Protein AF-A0A715ZH80-F1 (afdb_monomer)

pLDDT: mean 93.26, std 7.57, range [59.09, 98.56]

Structure (mmCIF, N/CA/C/O backbone):
data_AF-A0A715ZH80-F1
#
_entry.id   AF-A0A715ZH80-F1
#
loop_
_atom_site.group_PDB
_atom_site.id
_atom_site.type_symbol
_atom_site.label_atom_id
_atom_site.label_alt_id
_atom_site.label_comp_id
_atom_site.label_asym_id
_atom_site.label_entity_id
_atom_site.label_seq_id
_atom_site.pdbx_PDB_ins_code
_atom_site.Cartn_x
_atom_site.C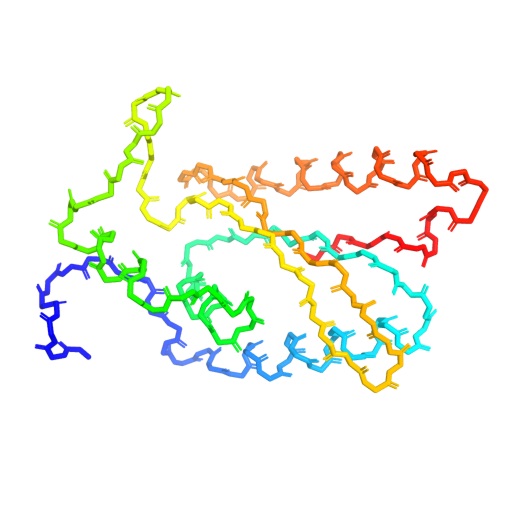artn_y
_atom_site.Cartn_z
_atom_site.occupancy
_atom_site.B_iso_or_equiv
_atom_site.auth_seq_id
_atom_site.auth_comp_id
_atom_site.auth_asym_id
_atom_site.auth_atom_id
_atom_site.pdbx_PDB_model_num
ATOM 1 N N . HIS A 1 1 ? 2.579 -8.822 -20.646 1.00 59.09 1 HIS A N 1
ATOM 2 C CA . HIS A 1 1 ? 3.971 -8.750 -21.156 1.00 59.09 1 HIS A CA 1
ATOM 3 C C . HIS A 1 1 ? 4.110 -8.192 -22.579 1.00 59.09 1 HIS A C 1
ATOM 5 O O . HIS A 1 1 ? 5.230 -8.025 -23.030 1.00 59.09 1 HIS A O 1
ATOM 11 N N . THR A 1 2 ? 3.020 -7.832 -23.262 1.00 78.75 2 THR A N 1
ATOM 12 C CA . THR A 1 2 ? 3.005 -7.541 -24.709 1.00 78.75 2 THR A CA 1
ATOM 13 C C . THR A 1 2 ? 3.225 -6.072 -25.095 1.00 78.75 2 THR A C 1
ATOM 15 O O . THR A 1 2 ? 3.746 -5.811 -26.169 1.00 78.75 2 THR A O 1
ATOM 18 N N . ARG A 1 3 ? 2.852 -5.106 -24.238 1.00 80.19 3 ARG A N 1
ATOM 19 C CA . ARG A 1 3 ? 2.829 -3.668 -24.599 1.00 80.19 3 ARG A CA 1
ATOM 20 C C . ARG A 1 3 ? 4.113 -2.889 -24.278 1.00 80.19 3 ARG A C 1
ATOM 22 O O . ARG A 1 3 ? 4.495 -2.007 -25.032 1.00 80.19 3 ARG A O 1
ATOM 29 N N . TYR A 1 4 ? 4.787 -3.224 -23.177 1.00 84.62 4 TYR A N 1
ATOM 30 C CA . TYR A 1 4 ? 6.041 -2.590 -22.743 1.00 84.62 4 TYR A CA 1
ATOM 31 C C . TYR A 1 4 ? 7.105 -3.673 -22.544 1.00 84.62 4 TYR A C 1
ATOM 33 O O . TYR A 1 4 ? 7.334 -4.149 -21.427 1.00 84.62 4 TYR A O 1
ATOM 41 N N . VAL A 1 5 ? 7.670 -4.142 -23.657 1.00 84.00 5 VAL A N 1
ATOM 42 C CA . VAL A 1 5 ? 8.688 -5.202 -23.680 1.00 84.00 5 VAL A CA 1
ATOM 43 C C . VAL A 1 5 ? 10.022 -4.640 -23.176 1.00 84.00 5 VAL A C 1
ATOM 45 O O . VAL A 1 5 ? 10.375 -3.506 -23.482 1.00 84.00 5 VAL A O 1
ATOM 48 N N . GLY A 1 6 ? 10.740 -5.397 -22.341 1.00 83.62 6 GLY A N 1
ATOM 49 C CA . GLY A 1 6 ? 12.046 -5.000 -21.787 1.00 83.62 6 GLY A CA 1
ATOM 50 C C . GLY A 1 6 ? 12.011 -3.982 -20.635 1.00 83.62 6 GLY A C 1
ATOM 51 O O . GLY A 1 6 ? 13.015 -3.789 -19.954 1.00 83.62 6 GLY A O 1
ATOM 52 N N . GLN A 1 7 ? 10.862 -3.365 -20.352 1.00 86.44 7 GLN A N 1
ATOM 53 C CA . GLN A 1 7 ? 10.710 -2.426 -19.237 1.00 86.44 7 GLN A CA 1
ATOM 54 C C . GLN A 1 7 ? 10.615 -3.162 -17.889 1.00 86.44 7 GLN A C 1
ATOM 56 O O . GLN A 1 7 ? 9.789 -4.064 -17.711 1.00 86.44 7 GLN A O 1
ATOM 61 N N . LYS A 1 8 ? 11.428 -2.747 -16.907 1.00 86.44 8 LYS A N 1
ATOM 62 C CA . LYS A 1 8 ? 11.391 -3.298 -15.542 1.00 86.44 8 LYS A CA 1
ATOM 63 C C . LYS A 1 8 ? 10.054 -2.964 -14.872 1.00 86.44 8 LYS A C 1
ATOM 65 O O . LYS A 1 8 ? 9.657 -1.802 -14.806 1.00 86.44 8 LYS A O 1
ATOM 70 N N . ARG A 1 9 ? 9.371 -3.997 -14.364 1.00 87.00 9 ARG A N 1
ATOM 71 C CA . ARG A 1 9 ? 8.057 -3.880 -13.697 1.00 87.00 9 ARG A CA 1
ATOM 72 C C . ARG A 1 9 ? 7.916 -4.647 -12.383 1.00 87.00 9 ARG A C 1
ATOM 74 O O . ARG A 1 9 ? 6.873 -4.525 -11.758 1.00 87.00 9 ARG A O 1
ATOM 81 N N . PHE A 1 10 ? 8.921 -5.444 -12.000 1.00 92.94 10 PHE A N 1
ATOM 82 C CA . PHE A 1 10 ? 8.914 -6.269 -10.782 1.00 92.94 10 PHE A CA 1
ATOM 83 C C . PHE A 1 10 ? 7.593 -7.035 -10.595 1.00 92.94 10 PHE A C 1
ATOM 85 O O . PHE A 1 10 ? 6.834 -6.777 -9.663 1.00 92.94 10 PHE A O 1
ATOM 92 N N . SER A 1 11 ? 7.300 -7.932 -11.545 1.00 92.62 11 SER A N 1
ATOM 93 C CA . SER A 1 11 ? 6.009 -8.624 -11.641 1.00 92.62 11 SER A CA 1
ATOM 94 C C . SER A 1 11 ? 5.591 -9.319 -10.338 1.00 92.62 11 SER A C 1
ATOM 96 O O . SER A 1 11 ? 6.438 -9.766 -9.562 1.00 92.62 11 SER A O 1
ATOM 98 N N . LEU A 1 12 ? 4.276 -9.432 -10.135 1.00 96.62 12 LEU A N 1
ATOM 99 C CA . LEU A 1 12 ? 3.674 -10.236 -9.066 1.00 96.62 12 LEU A CA 1
ATOM 100 C C . LEU A 1 12 ? 3.418 -11.689 -9.504 1.00 96.62 12 LEU A C 1
ATOM 102 O O . LEU A 1 12 ? 2.808 -12.438 -8.757 1.00 96.62 12 LEU A O 1
ATOM 106 N N . GLU A 1 13 ? 3.871 -12.094 -10.693 1.00 95.56 13 GLU A N 1
ATOM 107 C CA . GLU A 1 13 ? 3.729 -13.481 -11.153 1.00 95.56 13 GLU A CA 1
ATOM 108 C C . GLU A 1 13 ? 4.319 -14.477 -10.141 1.00 95.56 13 GLU A C 1
ATOM 110 O O . GLU A 1 13 ? 5.460 -14.312 -9.687 1.00 95.56 13 GLU A O 1
ATOM 115 N N . GLY A 1 14 ? 3.516 -15.477 -9.771 1.00 96.69 14 GLY A N 1
ATOM 116 C CA . GLY A 1 14 ? 3.793 -16.452 -8.712 1.00 96.69 14 GLY A CA 1
ATOM 117 C C . GLY A 1 14 ? 3.458 -15.987 -7.286 1.00 96.69 14 GLY A C 1
ATOM 118 O O . GLY A 1 14 ? 3.662 -16.744 -6.340 1.00 96.69 14 GLY A O 1
ATOM 119 N N . GLY A 1 15 ? 2.975 -14.755 -7.107 1.00 96.44 15 GLY A N 1
ATOM 120 C CA . GLY A 1 15 ? 2.553 -14.174 -5.826 1.00 96.44 15 GLY A CA 1
ATOM 121 C C . GLY A 1 15 ? 1.172 -13.517 -5.889 1.00 96.44 15 GLY A C 1
ATOM 122 O O . GLY A 1 15 ? 0.869 -12.625 -5.099 1.00 96.44 15 GLY A O 1
ATOM 123 N N . GLU A 1 16 ? 0.336 -13.914 -6.846 1.00 97.69 16 GLU A N 1
ATOM 124 C CA . GLU A 1 16 ? -0.938 -13.273 -7.183 1.00 97.69 16 GLU A CA 1
ATOM 125 C C . GLU A 1 16 ? -1.921 -13.250 -6.009 1.00 97.69 16 GLU A C 1
ATOM 127 O O . GLU A 1 16 ? -2.708 -12.312 -5.885 1.00 97.69 16 GLU A O 1
ATOM 132 N N . SER A 1 17 ? -1.831 -14.234 -5.109 1.00 97.94 17 SER A N 1
ATOM 133 C CA . SER A 1 17 ? -2.638 -14.328 -3.888 1.00 97.94 17 SER A CA 1
ATOM 134 C C . SER A 1 17 ? -2.457 -13.142 -2.935 1.00 97.94 17 SER A C 1
ATOM 136 O O . SER A 1 17 ? -3.333 -12.900 -2.106 1.00 97.94 17 SER A O 1
ATOM 138 N N . ALA A 1 18 ? -1.385 -12.353 -3.075 1.00 96.88 18 ALA A N 1
ATOM 139 C CA . ALA A 1 18 ? -1.187 -11.139 -2.290 1.00 96.88 18 ALA A CA 1
ATOM 140 C C . ALA A 1 18 ? -2.314 -10.110 -2.497 1.00 96.88 18 ALA A C 1
ATOM 142 O O . ALA A 1 18 ? -2.702 -9.442 -1.544 1.00 96.88 18 ALA A O 1
ATOM 143 N N . ILE A 1 19 ? -2.881 -10.000 -3.705 1.00 98.06 19 ILE A N 1
ATOM 144 C CA . ILE A 1 19 ? -3.965 -9.044 -3.991 1.00 98.06 19 ILE A CA 1
ATOM 145 C C . ILE A 1 19 ? -5.255 -9.391 -3.225 1.00 98.06 19 ILE A C 1
ATOM 147 O O . ILE A 1 19 ? -5.702 -8.551 -2.443 1.00 98.06 19 ILE A O 1
ATOM 151 N N . PRO A 1 20 ? -5.846 -10.599 -3.356 1.00 98.06 20 PRO A N 1
ATOM 152 C CA . PRO A 1 20 ? -7.027 -10.959 -2.572 1.00 98.06 20 PRO A CA 1
ATOM 153 C C . PRO A 1 20 ? -6.740 -11.040 -1.065 1.00 98.06 20 PRO A C 1
ATOM 155 O O . PRO A 1 20 ? -7.642 -10.787 -0.265 1.00 98.06 20 PRO A O 1
ATOM 158 N N . ALA A 1 21 ? -5.505 -11.352 -0.650 1.00 98.12 21 ALA A N 1
ATOM 159 C CA . ALA A 1 21 ? -5.124 -11.315 0.762 1.00 98.12 21 ALA A CA 1
ATOM 160 C C . ALA A 1 21 ? -5.178 -9.887 1.330 1.00 98.12 21 ALA A C 1
ATOM 162 O O . ALA A 1 21 ? -5.783 -9.676 2.381 1.00 98.12 21 ALA A O 1
ATOM 163 N N . LEU A 1 22 ? -4.608 -8.905 0.622 1.00 97.75 22 LEU A N 1
ATOM 164 C CA . LEU A 1 22 ? -4.663 -7.495 1.015 1.00 97.75 22 LEU A CA 1
ATOM 165 C C . LEU A 1 22 ? -6.095 -6.944 0.977 1.00 97.75 22 LEU A C 1
ATOM 167 O O . LEU A 1 22 ? -6.499 -6.260 1.910 1.00 97.75 22 LEU A O 1
ATOM 171 N N . ASP A 1 23 ? -6.888 -7.282 -0.042 1.00 97.94 23 ASP A N 1
ATOM 172 C CA . ASP A 1 23 ? -8.311 -6.910 -0.112 1.00 97.94 23 ASP A CA 1
ATOM 173 C C . ASP A 1 23 ? -9.132 -7.521 1.043 1.00 97.94 23 ASP A C 1
ATOM 175 O O . ASP A 1 23 ? -9.982 -6.869 1.650 1.00 97.94 23 ASP A O 1
ATOM 179 N N . THR A 1 24 ? -8.845 -8.766 1.424 1.00 98.19 24 THR A N 1
ATOM 180 C CA . THR A 1 24 ? -9.477 -9.381 2.601 1.00 98.19 24 THR A CA 1
ATOM 181 C C . THR A 1 24 ? -9.050 -8.677 3.888 1.00 98.19 24 THR A C 1
ATOM 183 O O . THR A 1 24 ? -9.874 -8.465 4.781 1.00 98.19 24 THR A O 1
ATOM 186 N N . LEU A 1 25 ? -7.772 -8.304 3.993 1.00 98.06 25 LEU A N 1
ATOM 187 C CA . LEU A 1 25 ? -7.238 -7.577 5.138 1.00 98.06 25 LEU A CA 1
ATOM 188 C C . LEU A 1 25 ? -7.920 -6.212 5.293 1.00 98.06 25 LEU A C 1
ATOM 190 O O . LEU A 1 25 ? -8.374 -5.905 6.392 1.00 98.06 25 LEU A O 1
ATOM 194 N N . THR A 1 26 ? -8.075 -5.434 4.217 1.00 97.88 26 THR A N 1
ATOM 195 C CA . THR A 1 26 ? -8.723 -4.110 4.276 1.00 97.88 26 THR A CA 1
ATOM 196 C C . THR A 1 26 ? -10.160 -4.209 4.786 1.00 97.88 26 THR A C 1
ATOM 198 O O . THR A 1 26 ? -10.546 -3.485 5.706 1.00 97.88 26 THR A O 1
ATOM 201 N N . LYS A 1 27 ? -10.935 -5.173 4.272 1.00 98.25 27 LYS A N 1
ATOM 202 C CA . LYS A 1 27 ? -12.316 -5.435 4.707 1.00 98.25 27 LYS A CA 1
ATOM 203 C C . LYS A 1 27 ? -12.386 -5.834 6.180 1.00 98.25 27 LYS A C 1
ATOM 205 O O . LYS A 1 27 ? -13.245 -5.339 6.907 1.00 98.25 27 LYS A O 1
ATOM 210 N N . ARG A 1 28 ? -11.479 -6.706 6.637 1.00 98.25 28 ARG A N 1
ATOM 211 C CA . ARG A 1 28 ? -11.429 -7.155 8.038 1.00 98.25 28 ARG A CA 1
ATOM 212 C C . ARG A 1 28 ? -11.035 -6.035 8.992 1.00 98.25 28 ARG A C 1
ATOM 214 O O . ARG A 1 28 ? -11.711 -5.855 9.999 1.00 98.25 28 ARG A O 1
ATOM 221 N N . LEU A 1 29 ? -9.993 -5.271 8.666 1.00 98.00 29 LEU A N 1
ATOM 222 C CA . LEU A 1 29 ? -9.562 -4.121 9.461 1.00 98.00 29 LEU A CA 1
ATOM 223 C C . LEU A 1 29 ? -10.699 -3.112 9.596 1.00 98.00 29 LEU A C 1
ATOM 225 O O . LEU A 1 29 ? -11.032 -2.688 10.704 1.00 98.00 29 LEU A O 1
ATOM 229 N N . ARG A 1 30 ? -11.361 -2.784 8.482 1.00 98.25 30 ARG A N 1
ATOM 230 C CA . ARG A 1 30 ? -12.454 -1.819 8.518 1.00 98.25 30 ARG A CA 1
ATOM 231 C C . ARG A 1 30 ? -13.651 -2.315 9.326 1.00 98.25 30 ARG A C 1
ATOM 233 O O . ARG A 1 30 ? -14.232 -1.525 10.070 1.00 98.25 30 ARG A O 1
ATOM 240 N N . ALA A 1 31 ? -13.983 -3.605 9.243 1.00 98.31 31 ALA A N 1
ATOM 241 C CA . ALA A 1 31 ? -15.008 -4.236 10.079 1.00 98.31 31 ALA A CA 1
ATOM 242 C C . ALA A 1 31 ? -14.661 -4.226 11.581 1.00 98.31 31 ALA A C 1
ATOM 244 O O . ALA A 1 31 ? -15.563 -4.228 12.411 1.00 98.31 31 ALA A O 1
ATOM 245 N N . GLN A 1 32 ? -13.373 -4.165 11.932 1.00 97.75 32 GLN A N 1
ATOM 246 C CA . GLN A 1 32 ? -12.886 -4.022 13.310 1.00 97.75 32 GLN A CA 1
ATOM 247 C C . GLN A 1 32 ? -12.792 -2.557 13.775 1.00 97.75 32 GLN A C 1
ATOM 249 O O . GLN A 1 32 ? -12.335 -2.289 14.881 1.00 97.75 32 GLN A O 1
ATOM 254 N N . GLY A 1 33 ? -13.236 -1.599 12.956 1.00 97.62 33 GLY A N 1
ATOM 255 C CA . GLY A 1 33 ? -13.268 -0.182 13.320 1.00 97.62 33 GLY A CA 1
ATOM 256 C C . GL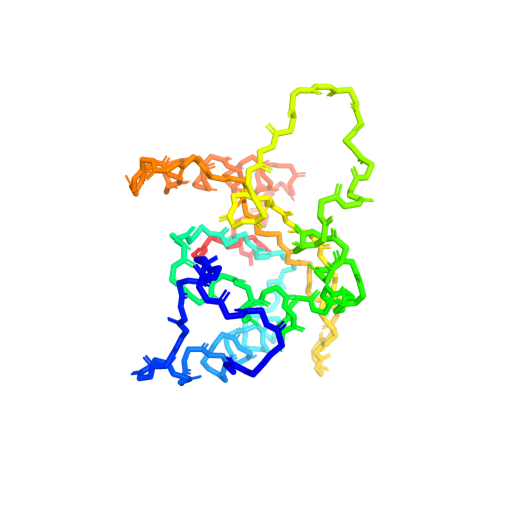Y A 1 33 ? -11.971 0.586 13.055 1.00 97.62 33 GLY A C 1
ATOM 257 O O . GLY A 1 33 ? -11.890 1.748 13.462 1.00 97.62 33 GLY A O 1
ATOM 258 N N . VAL A 1 34 ? -11.002 -0.022 12.357 1.00 98.38 34 VAL A N 1
ATOM 259 C CA . VAL A 1 34 ? -9.816 0.669 11.826 1.00 98.38 34 VAL A CA 1
ATOM 260 C C . VAL A 1 34 ? -10.251 1.641 10.736 1.00 98.38 34 VAL A C 1
ATOM 262 O O . VAL A 1 34 ? -11.061 1.302 9.876 1.00 98.38 34 VAL A O 1
ATOM 265 N N . GLU A 1 35 ? -9.701 2.848 10.758 1.00 98.06 35 GLU A N 1
ATOM 266 C CA . GLU A 1 35 ? -10.051 3.924 9.829 1.00 98.06 35 GLU A CA 1
ATOM 267 C C . GLU A 1 35 ? -8.934 4.212 8.825 1.00 98.06 35 GLU A C 1
ATOM 269 O O . GLU A 1 35 ? -9.215 4.678 7.719 1.00 98.06 35 GLU A O 1
ATOM 274 N N . GLU A 1 36 ? -7.681 3.898 9.174 1.00 98.25 36 GLU A N 1
ATOM 275 C CA . GLU A 1 36 ? -6.528 4.117 8.306 1.00 98.25 36 GLU A CA 1
ATOM 276 C C . GLU A 1 36 ? -5.558 2.928 8.291 1.00 98.25 36 GLU A C 1
ATOM 278 O O . GLU A 1 36 ? -5.217 2.361 9.331 1.00 98.25 36 GLU A O 1
ATOM 283 N N . MET A 1 37 ? -5.054 2.598 7.104 1.00 98.38 37 MET A N 1
ATOM 284 C CA . MET A 1 37 ? -3.995 1.612 6.893 1.00 98.38 37 MET A CA 1
ATOM 285 C C . MET A 1 37 ? -2.830 2.258 6.139 1.00 98.38 37 MET A C 1
ATOM 287 O O . MET A 1 37 ? -3.016 2.830 5.064 1.00 98.38 37 MET A O 1
ATOM 291 N N . VAL A 1 38 ? -1.620 2.153 6.681 1.00 98.50 38 VAL A N 1
ATOM 292 C CA . VAL A 1 38 ? -0.395 2.626 6.026 1.00 98.50 38 VAL A CA 1
ATOM 293 C C . VAL A 1 38 ? 0.416 1.417 5.574 1.00 98.50 38 VAL A C 1
ATOM 295 O O . VAL A 1 38 ? 0.777 0.595 6.405 1.00 98.50 38 VAL A O 1
ATOM 298 N N . ILE A 1 39 ? 0.699 1.307 4.276 1.00 98.19 39 ILE A N 1
ATOM 299 C CA . ILE A 1 39 ? 1.431 0.184 3.684 1.00 98.19 39 ILE A CA 1
ATOM 300 C C . ILE A 1 39 ? 2.891 0.576 3.425 1.00 98.19 39 ILE A C 1
ATOM 302 O O . ILE A 1 39 ? 3.161 1.562 2.728 1.00 98.19 39 ILE A O 1
ATOM 306 N N . GLY A 1 40 ? 3.827 -0.237 3.912 1.00 97.81 40 GLY A N 1
ATOM 307 C CA . GLY A 1 40 ? 5.221 -0.277 3.477 1.00 97.81 40 GLY A CA 1
ATOM 308 C C . GLY A 1 40 ? 5.468 -1.488 2.584 1.00 97.81 40 GLY A C 1
ATOM 309 O O . GLY A 1 40 ? 5.182 -2.614 2.964 1.00 97.81 40 GLY A O 1
ATOM 310 N N . MET A 1 41 ? 6.006 -1.291 1.379 1.00 97.25 41 MET A N 1
ATOM 311 C CA . MET A 1 41 ? 6.344 -2.424 0.512 1.00 97.25 41 MET A CA 1
ATOM 312 C C . MET A 1 41 ? 7.539 -2.140 -0.393 1.00 97.25 41 MET A C 1
ATOM 314 O O . MET A 1 41 ? 7.757 -1.006 -0.829 1.00 97.25 41 MET A O 1
ATOM 318 N N . ALA A 1 42 ? 8.260 -3.206 -0.736 1.00 95.00 42 ALA A N 1
ATOM 319 C CA . ALA A 1 42 ? 9.295 -3.211 -1.764 1.00 95.00 42 ALA A CA 1
ATOM 320 C C . ALA A 1 42 ? 8.705 -3.155 -3.194 1.00 95.00 42 ALA A C 1
ATOM 322 O O . ALA A 1 42 ? 7.502 -3.001 -3.407 1.00 95.00 42 ALA A O 1
ATOM 323 N N . HIS A 1 43 ? 9.557 -3.294 -4.216 1.00 96.06 43 HIS A N 1
ATOM 324 C CA . HIS A 1 43 ? 9.162 -3.125 -5.623 1.00 96.06 43 HIS A CA 1
ATOM 325 C C . HIS A 1 43 ? 8.255 -4.237 -6.168 1.00 96.06 43 HIS A C 1
ATOM 327 O O . HIS A 1 43 ? 7.457 -3.989 -7.074 1.00 96.06 43 HIS A O 1
ATOM 333 N N . ARG A 1 44 ? 8.386 -5.471 -5.657 1.00 96.25 44 ARG A N 1
ATOM 334 C CA . ARG A 1 44 ? 7.685 -6.653 -6.189 1.00 96.25 44 ARG A CA 1
ATOM 335 C C . ARG A 1 44 ? 6.174 -6.501 -6.035 1.00 96.25 44 ARG A C 1
ATOM 337 O O . ARG A 1 44 ? 5.659 -6.354 -4.936 1.00 96.25 44 ARG A O 1
ATOM 344 N N . GLY A 1 45 ? 5.469 -6.544 -7.161 1.00 96.06 45 GLY A N 1
ATOM 345 C CA . GLY A 1 45 ? 4.016 -6.428 -7.213 1.00 96.06 45 GLY A CA 1
ATOM 346 C C . GLY A 1 45 ? 3.456 -5.049 -6.881 1.00 96.06 45 GLY A C 1
ATOM 347 O O . GLY A 1 45 ? 2.239 -4.894 -6.904 1.00 96.06 45 GLY A O 1
ATOM 348 N N . ARG A 1 46 ? 4.294 -4.028 -6.661 1.00 96.81 46 ARG A N 1
ATOM 349 C CA . ARG A 1 46 ? 3.835 -2.677 -6.300 1.00 96.81 46 ARG A CA 1
ATOM 350 C C . ARG A 1 46 ? 2.872 -2.084 -7.321 1.00 96.81 46 ARG A C 1
ATOM 352 O O . ARG A 1 46 ? 1.845 -1.530 -6.951 1.00 96.81 46 ARG A O 1
ATOM 359 N N . LEU A 1 47 ? 3.160 -2.258 -8.611 1.00 95.19 47 LEU A N 1
ATOM 360 C CA . LEU A 1 47 ? 2.272 -1.784 -9.677 1.00 95.19 47 LEU A CA 1
ATOM 361 C C . LEU A 1 47 ? 0.917 -2.510 -9.672 1.00 95.19 47 LEU A C 1
ATOM 363 O O . LEU A 1 47 ? -0.099 -1.899 -9.986 1.00 95.19 47 LEU A O 1
ATOM 367 N N . ASN A 1 48 ? 0.892 -3.787 -9.272 1.00 96.19 48 ASN A N 1
ATOM 368 C CA . ASN A 1 48 ? -0.353 -4.540 -9.120 1.00 96.19 48 ASN A CA 1
ATOM 369 C C . ASN A 1 48 ? -1.154 -4.055 -7.909 1.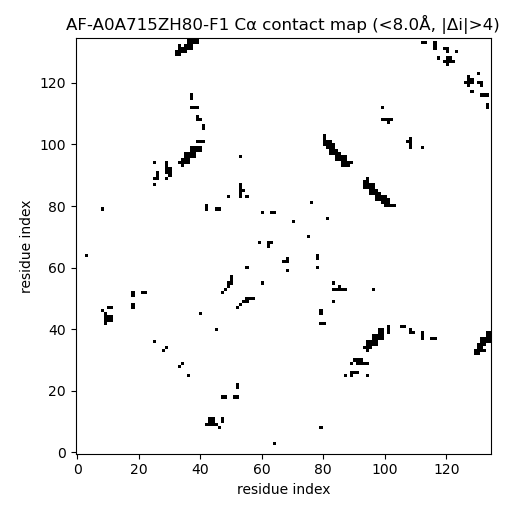00 96.19 48 ASN A C 1
ATOM 371 O O . ASN A 1 48 ? -2.363 -3.919 -8.026 1.00 96.19 48 ASN A O 1
ATOM 375 N N . VAL A 1 49 ? -0.505 -3.752 -6.781 1.00 96.94 49 VAL A N 1
ATOM 376 C CA . VAL A 1 49 ? -1.179 -3.174 -5.605 1.00 96.94 49 VAL A CA 1
ATOM 377 C C . VAL A 1 49 ? -1.758 -1.795 -5.933 1.00 96.94 49 VAL A C 1
ATOM 379 O O . VAL A 1 49 ? -2.919 -1.531 -5.637 1.00 96.94 49 VAL A O 1
ATOM 382 N N . LEU A 1 50 ? -0.992 -0.934 -6.609 1.00 96.44 50 LEU A N 1
ATOM 383 C CA . LEU A 1 50 ? -1.457 0.396 -7.014 1.00 96.44 50 LEU A CA 1
ATOM 384 C C . LEU A 1 50 ? -2.738 0.335 -7.856 1.00 96.44 50 LEU A C 1
ATOM 386 O O . LEU A 1 50 ? -3.682 1.065 -7.576 1.00 96.44 50 LEU A O 1
ATOM 390 N N . VAL A 1 51 ? -2.776 -0.532 -8.870 1.00 96.06 51 VAL A N 1
ATOM 391 C CA . VAL A 1 51 ? -3.911 -0.602 -9.802 1.00 96.06 51 VAL A CA 1
ATOM 392 C C . VAL A 1 51 ? -5.063 -1.430 -9.237 1.00 96.06 51 VAL A C 1
ATOM 394 O O . VAL A 1 51 ? -6.197 -0.969 -9.230 1.00 96.06 51 VAL A O 1
ATOM 397 N N . ASN A 1 52 ? -4.784 -2.644 -8.756 1.00 96.62 52 ASN A N 1
ATOM 398 C CA . ASN A 1 52 ? -5.826 -3.623 -8.433 1.00 96.62 52 ASN A CA 1
ATOM 399 C C . ASN A 1 52 ? -6.336 -3.537 -6.987 1.00 96.62 52 ASN A C 1
ATOM 401 O O . ASN A 1 52 ? -7.329 -4.185 -6.675 1.00 96.62 52 ASN A O 1
ATOM 405 N N . LEU A 1 53 ? -5.661 -2.791 -6.105 1.00 96.19 53 LEU A N 1
ATOM 406 C CA . LEU A 1 53 ? -6.124 -2.551 -4.734 1.00 96.19 53 LEU A CA 1
ATOM 407 C C . LEU A 1 53 ? -6.407 -1.068 -4.488 1.00 96.19 53 LEU A C 1
ATOM 409 O O . LEU A 1 53 ? -7.476 -0.730 -3.998 1.00 96.19 53 LEU A O 1
ATOM 413 N N . LEU A 1 54 ? -5.462 -0.185 -4.823 1.00 96.56 54 LEU A N 1
ATOM 414 C CA . LEU A 1 54 ? -5.563 1.249 -4.514 1.00 96.56 54 LEU A CA 1
ATOM 415 C C . LEU A 1 54 ? -6.289 2.072 -5.587 1.00 96.56 54 LEU A C 1
ATOM 417 O O . LEU A 1 54 ? -6.353 3.293 -5.475 1.00 96.56 54 LEU A O 1
ATOM 421 N N . ASN A 1 55 ? -6.832 1.422 -6.620 1.00 95.06 55 ASN A N 1
ATOM 422 C CA . ASN A 1 55 ? -7.591 2.054 -7.702 1.00 95.06 55 ASN A CA 1
ATOM 423 C C . ASN A 1 55 ? -6.847 3.207 -8.401 1.00 95.06 55 ASN A C 1
ATOM 425 O O . ASN A 1 55 ? -7.473 4.147 -8.894 1.00 95.06 55 ASN A O 1
ATOM 429 N N . LYS A 1 56 ? -5.508 3.147 -8.470 1.00 94.81 56 LYS A N 1
ATOM 430 C CA . LYS A 1 56 ? -4.735 4.085 -9.287 1.00 94.81 56 LYS A CA 1
ATOM 431 C C . LYS A 1 56 ? -5.143 3.913 -10.743 1.00 94.81 56 LYS A C 1
ATOM 433 O O . LYS A 1 56 ? -5.089 2.803 -11.273 1.00 94.81 56 LYS A O 1
ATOM 438 N N . ASP A 1 57 ? -5.493 5.021 -11.390 1.00 94.00 57 ASP A N 1
ATOM 439 C CA . ASP A 1 57 ? -5.893 5.026 -12.793 1.00 94.00 57 ASP A CA 1
ATOM 440 C C . ASP A 1 57 ? -4.793 4.386 -13.672 1.00 94.00 57 ASP A C 1
ATOM 442 O O . ASP A 1 57 ? -3.659 4.890 -13.720 1.00 94.00 57 ASP A O 1
ATOM 446 N N . PRO A 1 58 ? -5.093 3.284 -14.389 1.00 93.31 58 PRO A N 1
ATOM 447 C CA . PRO A 1 58 ? -4.149 2.658 -15.305 1.00 93.31 58 PRO A CA 1
ATOM 448 C C . PRO A 1 58 ? -3.581 3.623 -16.348 1.00 93.31 58 PRO A C 1
ATOM 450 O O . PRO A 1 58 ? -2.425 3.467 -16.740 1.00 93.31 58 PRO A O 1
ATOM 453 N N . ALA A 1 59 ? -4.343 4.634 -16.783 1.00 91.62 59 ALA A N 1
ATOM 454 C CA . ALA A 1 59 ? -3.866 5.634 -17.734 1.00 91.62 59 ALA A CA 1
ATOM 455 C C . ALA A 1 59 ? -2.699 6.454 -17.164 1.00 91.62 59 ALA A C 1
ATOM 457 O O . ALA A 1 59 ? -1.714 6.689 -17.868 1.00 91.62 59 ALA A O 1
ATOM 458 N N . GLN A 1 60 ? -2.750 6.808 -15.874 1.00 89.69 60 GLN A N 1
ATOM 459 C CA . GLN A 1 60 ? -1.633 7.464 -15.187 1.00 89.69 60 GLN A CA 1
ATOM 460 C C . GLN A 1 60 ? -0.406 6.549 -15.148 1.00 89.69 60 GLN A C 1
ATOM 462 O O . GLN A 1 60 ? 0.707 6.976 -15.463 1.00 89.69 60 GLN A O 1
ATOM 467 N N . LEU A 1 61 ? -0.599 5.264 -14.835 1.00 89.56 61 LEU A N 1
ATOM 468 C CA . LEU A 1 61 ? 0.501 4.303 -14.845 1.00 89.56 61 LEU A CA 1
ATOM 469 C C . LEU A 1 61 ? 1.100 4.141 -16.255 1.00 89.56 61 LEU A C 1
ATOM 471 O O . LEU A 1 61 ? 2.318 4.089 -16.407 1.00 89.56 61 LEU A O 1
ATOM 475 N N . PHE A 1 62 ? 0.287 4.100 -17.310 1.00 91.06 62 PHE A N 1
ATOM 476 C CA . PHE A 1 62 ? 0.790 4.031 -18.684 1.00 91.06 62 PHE A CA 1
ATOM 477 C C . PHE A 1 62 ? 1.558 5.294 -19.091 1.00 91.06 62 PHE A C 1
ATOM 479 O O . PHE A 1 62 ? 2.624 5.176 -19.696 1.00 91.06 62 PHE A O 1
ATOM 486 N N . ALA A 1 63 ? 1.121 6.482 -18.667 1.00 88.25 63 ALA A N 1
ATOM 487 C CA . ALA A 1 63 ? 1.892 7.714 -18.846 1.00 88.25 63 ALA A CA 1
ATOM 488 C C . ALA A 1 63 ? 3.265 7.656 -18.138 1.00 88.25 63 ALA A C 1
ATOM 490 O O . ALA A 1 63 ? 4.265 8.115 -18.689 1.00 88.25 63 ALA A O 1
ATOM 491 N N . GLU A 1 64 ? 3.339 7.015 -16.963 1.00 87.12 64 GLU A N 1
ATOM 492 C CA . GLU A 1 64 ? 4.583 6.672 -16.239 1.00 87.12 64 GLU A CA 1
ATOM 493 C C . GLU A 1 64 ? 5.506 5.746 -17.052 1.00 87.12 64 GLU A C 1
ATOM 495 O O . GLU A 1 64 ? 6.733 5.834 -16.963 1.00 87.12 64 GLU A O 1
ATOM 500 N N . PHE A 1 65 ? 4.943 4.837 -17.852 1.00 86.38 65 PHE A N 1
ATOM 501 C CA . PHE A 1 65 ? 5.717 3.984 -18.758 1.00 86.38 65 PHE A CA 1
ATOM 502 C C . PHE A 1 65 ? 6.211 4.711 -20.006 1.00 86.38 65 PHE A C 1
ATOM 504 O O . PHE A 1 65 ? 7.282 4.370 -20.502 1.00 86.38 65 PHE A O 1
ATOM 511 N N . GLU A 1 66 ? 5.472 5.709 -20.473 1.00 87.19 66 GLU A N 1
ATOM 512 C CA . GLU A 1 66 ? 5.797 6.498 -21.664 1.00 87.19 66 GLU A CA 1
ATOM 513 C C . GLU A 1 66 ? 6.676 7.722 -21.366 1.00 87.19 66 GLU A C 1
ATOM 515 O O . GLU A 1 66 ? 7.038 8.448 -22.287 1.00 87.19 66 GLU A O 1
ATOM 520 N N . GLY A 1 67 ? 7.017 7.967 -20.095 1.00 81.00 67 GLY A N 1
ATOM 521 C CA . GLY A 1 67 ? 7.809 9.129 -19.679 1.00 81.00 67 GLY A CA 1
ATOM 522 C C . GLY A 1 67 ? 7.049 10.457 -19.755 1.00 81.00 67 GLY A C 1
ATOM 523 O O . GLY A 1 67 ? 7.664 11.515 -19.722 1.00 81.00 67 GLY A O 1
ATOM 524 N N . LYS A 1 68 ? 5.715 10.417 -19.847 1.00 78.56 68 LYS A N 1
ATOM 525 C CA . LYS A 1 68 ? 4.839 11.593 -20.003 1.00 78.56 68 LYS A CA 1
ATOM 526 C C . LYS A 1 68 ? 4.332 12.156 -18.673 1.00 78.56 68 LYS A C 1
ATOM 528 O O . LYS A 1 68 ? 3.352 12.892 -18.640 1.00 78.56 68 LYS A O 1
ATOM 533 N N . GLN A 1 69 ? 4.954 11.769 -17.567 1.00 73.12 69 GLN A N 1
ATOM 534 C CA . GLN A 1 69 ? 4.554 12.223 -16.242 1.00 73.12 69 GLN A CA 1
ATOM 535 C C . GLN A 1 69 ? 4.956 13.670 -16.018 1.00 73.12 69 GLN A C 1
ATOM 537 O O . GLN A 1 69 ? 6.115 14.041 -16.204 1.00 73.12 69 GLN A O 1
ATOM 542 N N . THR A 1 70 ? 4.003 14.473 -15.560 1.00 66.69 70 THR A N 1
ATOM 543 C CA . THR A 1 70 ? 4.288 15.816 -15.072 1.00 66.69 70 THR A CA 1
ATOM 544 C C . THR A 1 70 ? 4.963 15.690 -13.713 1.00 66.69 70 THR A C 1
ATOM 546 O O . THR A 1 70 ? 4.313 15.477 -12.692 1.00 66.69 70 THR A O 1
ATOM 549 N N . ILE A 1 71 ? 6.290 15.785 -13.700 1.00 69.81 71 ILE A N 1
ATOM 550 C CA . ILE A 1 71 ? 7.044 15.922 -12.457 1.00 69.81 71 ILE A CA 1
ATOM 551 C C . ILE A 1 71 ? 6.726 17.322 -11.920 1.00 69.81 71 ILE A C 1
ATOM 553 O O . ILE A 1 71 ? 6.889 18.309 -12.635 1.00 69.81 71 ILE A O 1
ATOM 557 N N . GLY A 1 72 ? 6.197 17.397 -10.696 1.00 69.75 72 GLY A N 1
ATOM 558 C CA . GLY A 1 72 ? 5.969 18.667 -10.005 1.00 69.75 72 GLY A CA 1
ATOM 559 C C . GLY A 1 72 ? 7.289 19.346 -9.616 1.00 69.75 72 GLY A C 1
ATOM 560 O O . GLY A 1 72 ? 8.308 19.215 -10.287 1.00 69.75 72 GLY A O 1
ATOM 561 N N . SER A 1 73 ? 7.315 20.051 -8.486 1.00 70.12 73 SER A N 1
ATOM 562 C CA . SER A 1 73 ? 8.573 20.579 -7.948 1.00 70.12 73 SER A CA 1
ATOM 563 C C . SER A 1 73 ? 9.486 19.435 -7.476 1.00 70.12 73 SER A C 1
ATOM 565 O O . SER A 1 73 ? 9.200 18.798 -6.463 1.00 70.12 73 SER A O 1
ATOM 567 N N . GLY A 1 74 ? 10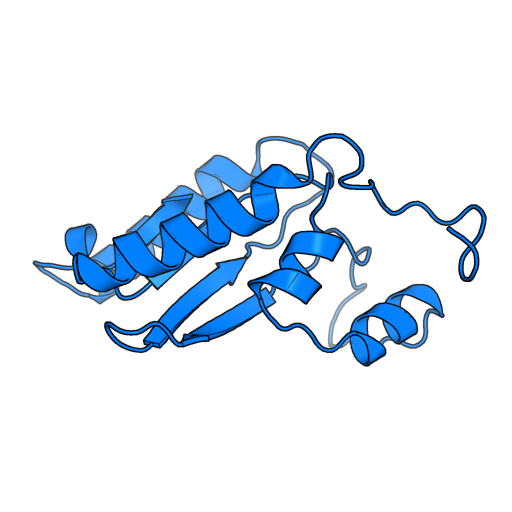.576 19.170 -8.200 1.00 73.19 74 GLY A N 1
ATOM 568 C CA . GLY A 1 74 ? 11.595 18.176 -7.842 1.00 73.19 74 GLY A CA 1
ATOM 569 C C . GLY A 1 74 ? 12.144 17.419 -9.054 1.00 73.19 74 GLY A C 1
ATOM 570 O O . GLY A 1 74 ? 11.727 17.649 -10.183 1.00 73.19 74 GLY A O 1
ATOM 571 N N . SER A 1 75 ? 13.078 16.494 -8.820 1.00 79.56 75 SER A N 1
ATOM 572 C CA . SER A 1 75 ? 13.640 15.622 -9.866 1.00 79.56 75 SER A CA 1
ATOM 573 C C . SER A 1 75 ? 12.762 14.410 -10.204 1.00 79.56 75 SER A C 1
ATOM 575 O O . SER A 1 75 ? 13.038 13.710 -11.174 1.00 79.56 75 SER A O 1
ATOM 577 N N . GLY A 1 76 ? 11.727 14.144 -9.398 1.00 83.06 76 GLY A N 1
ATOM 578 C CA . GLY A 1 76 ? 10.925 12.922 -9.473 1.00 83.06 76 GLY A CA 1
ATOM 579 C C . GLY A 1 76 ? 11.672 11.674 -8.986 1.00 83.06 76 GLY A C 1
ATOM 580 O O . GLY A 1 76 ? 12.806 11.754 -8.512 1.00 83.06 76 GLY A O 1
ATOM 581 N N . ASP A 1 77 ? 11.010 10.523 -9.102 1.00 85.56 77 ASP A N 1
ATOM 582 C CA . ASP A 1 77 ? 11.569 9.193 -8.848 1.00 85.56 77 ASP A CA 1
ATOM 583 C C . ASP A 1 77 ? 10.942 8.185 -9.832 1.00 85.56 77 ASP A C 1
ATOM 585 O O . ASP A 1 77 ? 10.009 8.497 -10.578 1.00 85.56 77 ASP A O 1
ATOM 589 N N . VAL A 1 78 ? 11.455 6.960 -9.875 1.00 84.44 78 VAL A N 1
ATOM 590 C CA . VAL A 1 78 ? 10.922 5.900 -10.731 1.00 84.44 78 VAL A CA 1
ATOM 591 C C . VAL A 1 78 ? 9.527 5.462 -10.271 1.00 84.44 78 VAL A C 1
ATOM 593 O O . VAL A 1 78 ? 9.216 5.393 -9.084 1.00 84.44 78 VAL A O 1
ATOM 596 N N . LYS A 1 79 ? 8.679 5.088 -11.236 1.00 87.44 79 LYS A N 1
ATOM 597 C CA . LYS A 1 79 ? 7.257 4.714 -11.061 1.00 87.44 79 LYS A CA 1
ATOM 598 C C . LYS A 1 79 ? 6.952 3.756 -9.895 1.00 87.44 79 LYS A C 1
ATOM 600 O O . LYS A 1 79 ? 5.894 3.825 -9.284 1.00 87.44 79 LYS A O 1
ATOM 605 N N . TYR A 1 80 ? 7.885 2.864 -9.566 1.00 86.06 80 TYR A N 1
ATOM 606 C CA . TYR A 1 80 ? 7.752 1.869 -8.499 1.00 86.06 80 TYR A CA 1
ATOM 607 C C . TYR A 1 80 ? 8.347 2.308 -7.140 1.00 86.06 80 TYR A C 1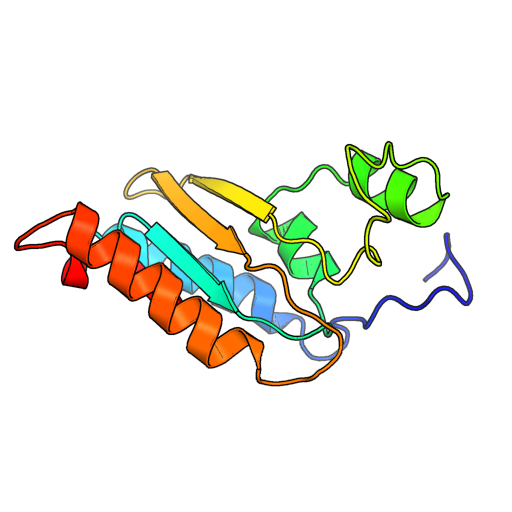
ATOM 609 O O . TYR A 1 80 ? 8.509 1.464 -6.264 1.00 86.06 80 TYR A O 1
ATOM 617 N N . HIS A 1 81 ? 8.655 3.595 -6.951 1.00 91.25 81 HIS A N 1
ATOM 618 C CA . HIS A 1 81 ? 8.977 4.222 -5.653 1.00 91.25 81 HIS A CA 1
ATOM 619 C C . HIS A 1 81 ? 7.896 5.198 -5.177 1.00 91.25 81 HIS A C 1
ATOM 621 O O . HIS A 1 81 ? 7.826 5.544 -3.997 1.00 91.25 81 HIS A O 1
ATOM 627 N N . MET A 1 82 ? 7.029 5.634 -6.094 1.00 90.25 82 MET A N 1
ATOM 628 C CA . MET A 1 82 ? 6.000 6.627 -5.813 1.00 90.25 82 MET A CA 1
ATOM 629 C C . MET A 1 82 ? 4.967 6.072 -4.834 1.00 90.25 82 MET A C 1
ATOM 631 O O . MET A 1 82 ? 4.450 4.966 -5.028 1.00 90.25 82 MET A O 1
ATOM 635 N N . GLY A 1 83 ? 4.689 6.826 -3.771 1.00 91.88 83 GLY A N 1
ATOM 636 C CA . GLY A 1 83 ? 3.582 6.563 -2.858 1.00 91.88 83 GLY A CA 1
ATOM 637 C C . GLY A 1 83 ? 2.227 6.836 -3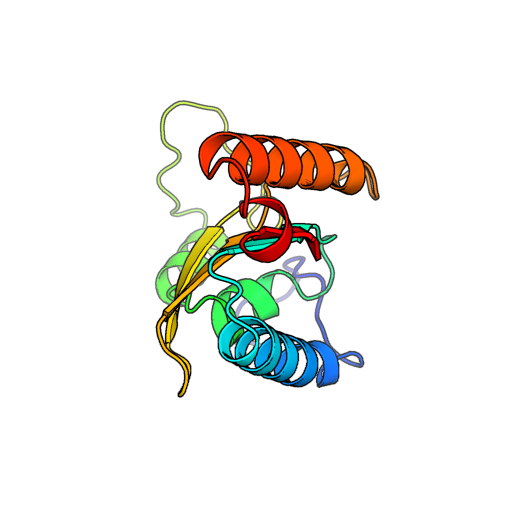.511 1.00 91.88 83 GLY A C 1
ATOM 638 O O . GLY A 1 83 ? 2.140 7.374 -4.616 1.00 91.88 83 GLY A O 1
ATOM 639 N N . TYR A 1 84 ? 1.157 6.449 -2.826 1.00 95.75 84 TYR A N 1
ATOM 640 C CA . TYR A 1 84 ? -0.211 6.693 -3.282 1.00 95.75 84 TYR A CA 1
ATOM 641 C C . TYR A 1 84 ? -1.167 6.688 -2.096 1.00 95.75 84 TYR A C 1
ATOM 643 O O . TYR A 1 84 ? -0.915 5.996 -1.113 1.00 95.75 84 TYR A O 1
ATOM 651 N N . SER A 1 85 ? -2.268 7.424 -2.170 1.00 96.06 85 SER A N 1
ATOM 652 C CA . SER A 1 85 ? -3.324 7.349 -1.165 1.00 96.06 85 SER A CA 1
ATOM 653 C C . SER A 1 85 ? -4.689 7.289 -1.828 1.00 96.06 85 SER A C 1
ATOM 655 O O . SER A 1 85 ? -4.922 7.898 -2.868 1.00 96.06 85 SER A O 1
ATOM 657 N N . SER A 1 86 ? -5.585 6.515 -1.229 1.00 96.69 86 SER A N 1
ATOM 658 C CA . SER A 1 86 ? -6.948 6.325 -1.718 1.00 96.69 86 SER A CA 1
ATOM 659 C C . SER A 1 86 ? -7.859 5.945 -0.559 1.00 96.69 86 SER A C 1
ATOM 661 O O . SER A 1 86 ? -7.389 5.453 0.466 1.00 96.69 86 SER A O 1
ATOM 663 N N . ASN A 1 87 ? -9.157 6.162 -0.725 1.00 97.56 87 ASN A N 1
ATOM 664 C CA . ASN A 1 87 ? -10.158 5.609 0.172 1.00 97.56 87 ASN A CA 1
ATOM 665 C C . ASN A 1 87 ? -10.739 4.357 -0.483 1.00 97.56 87 ASN A C 1
ATOM 667 O O . ASN A 1 87 ? -11.164 4.403 -1.638 1.00 97.56 87 ASN A O 1
ATOM 671 N N . LEU A 1 88 ? -10.712 3.241 0.240 1.00 97.19 88 LEU A N 1
ATOM 672 C CA . LEU A 1 88 ? -11.272 1.974 -0.207 1.00 97.19 88 LEU A CA 1
ATOM 673 C C . LEU A 1 88 ? -12.628 1.766 0.450 1.00 97.19 88 LEU A C 1
ATOM 675 O O . LEU A 1 88 ? -12.734 1.721 1.676 1.00 97.19 88 LEU A O 1
ATOM 679 N N . GLU A 1 89 ? -13.660 1.607 -0.370 1.00 97.12 89 GLU A N 1
ATOM 680 C CA . GLU A 1 89 ? -15.000 1.311 0.118 1.00 97.12 89 GLU A CA 1
ATOM 681 C C . GLU A 1 89 ? -15.114 -0.164 0.510 1.00 97.12 89 GLU A C 1
ATOM 683 O O . GLU A 1 89 ? -14.801 -1.071 -0.265 1.00 97.12 89 GLU A O 1
ATOM 688 N N . THR A 1 90 ? -15.578 -0.409 1.733 1.00 96.81 90 THR A N 1
ATOM 689 C CA . THR A 1 90 ? -15.843 -1.749 2.264 1.00 96.81 90 THR A CA 1
ATOM 690 C C . THR A 1 90 ? -17.291 -1.829 2.757 1.00 96.81 90 THR A C 1
ATOM 692 O O . THR A 1 90 ? -17.900 -0.791 3.024 1.00 96.81 90 THR A O 1
ATOM 695 N N . PRO A 1 91 ? -17.853 -3.032 2.981 1.00 97.38 91 PRO A N 1
ATOM 696 C CA . PRO A 1 91 ? -19.187 -3.164 3.574 1.00 97.38 91 PRO A CA 1
ATOM 697 C C . PRO A 1 91 ? -19.334 -2.503 4.956 1.00 97.38 91 PRO A C 1
ATOM 699 O O . PRO A 1 91 ? -20.440 -2.154 5.350 1.00 97.38 91 PRO A O 1
ATOM 702 N N . ALA A 1 92 ? -18.229 -2.328 5.691 1.00 97.44 92 ALA A N 1
ATOM 703 C CA . ALA A 1 92 ? -18.203 -1.690 7.008 1.00 97.44 92 ALA A CA 1
ATOM 704 C C . ALA A 1 92 ? -17.929 -0.172 6.948 1.00 97.44 92 ALA A C 1
ATOM 706 O O . ALA A 1 92 ? -17.819 0.475 7.990 1.00 97.44 92 ALA A O 1
ATOM 707 N N . GLY A 1 93 ? -17.808 0.396 5.743 1.00 97.62 93 GLY A N 1
ATOM 708 C CA . GLY A 1 93 ? -17.512 1.803 5.485 1.00 97.62 93 GLY A CA 1
ATOM 709 C C . GLY A 1 93 ? -16.185 2.016 4.758 1.00 97.62 93 GLY A C 1
ATOM 710 O O . GLY A 1 93 ? -15.481 1.069 4.406 1.00 97.62 93 GLY A O 1
ATOM 711 N N . SER A 1 94 ? -15.840 3.283 4.554 1.00 98.00 94 SER A N 1
ATOM 712 C CA . SER A 1 94 ? -14.602 3.687 3.886 1.00 98.00 94 SER A CA 1
ATOM 713 C C . SER A 1 94 ? -13.376 3.473 4.785 1.00 98.00 94 SER A C 1
ATOM 715 O O . SER A 1 94 ? -13.432 3.777 5.983 1.00 98.00 94 SER A O 1
ATOM 717 N N . LEU A 1 95 ? -12.286 2.942 4.223 1.00 98.38 95 LEU A N 1
ATOM 718 C CA . LEU A 1 95 ? -10.966 2.797 4.847 1.00 98.38 95 LEU A CA 1
ATOM 719 C C . LEU A 1 95 ? -9.954 3.651 4.078 1.00 98.38 95 LEU A C 1
ATOM 721 O O . LEU A 1 95 ? -9.738 3.431 2.886 1.00 98.38 95 LEU A O 1
ATOM 725 N N . HIS A 1 96 ? -9.285 4.583 4.750 1.00 98.38 96 HIS A N 1
ATOM 726 C CA . HIS A 1 96 ? -8.219 5.351 4.119 1.00 98.38 96 HIS A CA 1
ATOM 727 C C . HIS A 1 96 ? -6.934 4.520 4.048 1.00 98.38 96 HIS A C 1
ATOM 729 O O . HIS A 1 96 ? -6.428 4.056 5.068 1.00 98.38 96 HIS A O 1
ATOM 735 N N . VAL A 1 97 ? -6.377 4.347 2.853 1.00 98.19 97 VAL A N 1
ATOM 736 C CA . VAL A 1 97 ? -5.150 3.578 2.639 1.00 98.19 97 VAL A CA 1
ATOM 737 C C . VAL A 1 97 ? -4.073 4.463 2.038 1.00 98.19 97 VAL A C 1
ATOM 739 O O . VAL A 1 97 ? -4.289 5.116 1.017 1.00 98.19 97 VAL A O 1
ATOM 742 N N . ALA A 1 98 ? -2.895 4.457 2.657 1.00 97.81 98 ALA A N 1
ATOM 743 C CA . ALA A 1 98 ? -1.724 5.184 2.191 1.00 97.81 98 ALA A CA 1
ATOM 744 C C . ALA A 1 98 ? -0.553 4.225 1.967 1.00 97.81 98 ALA A C 1
ATOM 746 O O . ALA A 1 98 ? -0.082 3.578 2.892 1.00 97.81 98 ALA A O 1
ATOM 747 N N . LEU A 1 99 ? -0.050 4.166 0.743 1.00 97.88 99 LEU A N 1
ATOM 748 C CA . LEU A 1 99 ? 1.183 3.487 0.385 1.00 97.88 99 LEU A CA 1
ATOM 749 C C . LEU A 1 99 ? 2.355 4.464 0.505 1.00 97.88 99 LEU A C 1
ATOM 751 O O . LEU A 1 99 ? 2.391 5.484 -0.190 1.00 97.88 99 LEU A O 1
ATOM 755 N N . ALA A 1 100 ? 3.320 4.144 1.363 1.00 97.38 100 ALA A N 1
ATOM 756 C CA . ALA A 1 100 ? 4.475 4.997 1.600 1.00 97.38 100 ALA A CA 1
ATOM 757 C C . ALA A 1 100 ? 5.393 5.091 0.369 1.00 97.38 100 ALA A C 1
ATOM 759 O O . ALA A 1 100 ? 5.548 4.136 -0.400 1.00 97.38 100 ALA A O 1
ATOM 760 N N . TYR A 1 101 ? 6.031 6.251 0.206 1.00 95.31 101 TYR A N 1
ATOM 761 C CA . TYR A 1 101 ? 7.183 6.409 -0.682 1.00 95.31 101 TYR A CA 1
ATOM 762 C C . TYR A 1 101 ? 8.361 5.590 -0.145 1.00 95.31 101 TYR A C 1
ATOM 764 O O . TYR A 1 101 ? 8.559 5.523 1.070 1.00 95.31 101 TYR A O 1
ATOM 772 N N . ASN A 1 102 ? 9.159 4.991 -1.031 1.00 95.19 102 ASN A N 1
ATOM 773 C CA . ASN A 1 102 ? 10.327 4.209 -0.629 1.00 95.19 102 ASN A CA 1
ATOM 774 C C . ASN A 1 102 ? 11.470 4.317 -1.652 1.00 95.19 102 ASN A C 1
ATOM 776 O O . ASN A 1 102 ? 11.209 4.213 -2.847 1.00 95.19 102 ASN A O 1
ATOM 780 N N . PRO A 1 103 ? 12.735 4.450 -1.213 1.00 94.50 103 PRO A N 1
ATOM 781 C CA . PRO A 1 103 ? 13.878 4.347 -2.112 1.00 94.50 103 PRO A CA 1
ATOM 782 C C . PRO A 1 103 ? 14.134 2.885 -2.519 1.00 94.50 103 PRO A C 1
ATOM 784 O O . PRO A 1 103 ? 13.499 1.949 -2.024 1.00 94.50 103 PRO A O 1
ATOM 787 N N . SER A 1 104 ? 15.145 2.671 -3.368 1.00 93.56 104 SER A N 1
ATOM 788 C CA . SER A 1 104 ? 15.615 1.328 -3.745 1.00 93.56 104 SER A CA 1
ATOM 789 C C . SER A 1 104 ? 16.182 0.503 -2.580 1.00 93.56 104 SER A C 1
ATOM 791 O O . SER A 1 104 ? 16.266 -0.717 -2.702 1.00 93.56 104 SER A O 1
ATOM 793 N N . HIS A 1 105 ? 16.608 1.144 -1.484 1.00 96.81 105 HIS A N 1
ATOM 794 C CA . HIS A 1 105 ? 17.180 0.470 -0.315 1.00 96.81 105 HIS A CA 1
ATOM 795 C C . HIS A 1 105 ? 16.079 -0.291 0.423 1.00 96.81 105 HIS A C 1
ATOM 797 O O . HIS A 1 105 ? 15.193 0.317 1.020 1.00 96.81 105 HIS A O 1
ATOM 803 N N . LEU A 1 106 ? 16.117 -1.619 0.334 1.00 95.75 106 LEU A N 1
ATOM 804 C CA . LEU A 1 106 ? 15.082 -2.484 0.893 1.00 95.75 106 LEU A CA 1
ATOM 805 C C . LEU A 1 106 ? 15.005 -2.352 2.420 1.00 95.75 106 LEU A C 1
ATOM 807 O O . LEU A 1 106 ? 15.980 -1.982 3.071 1.00 95.75 106 LEU A O 1
ATOM 811 N N . GLU A 1 107 ? 13.825 -2.637 2.969 1.00 95.62 107 GLU A N 1
ATOM 812 C CA . GLU A 1 107 ? 13.489 -2.609 4.404 1.00 95.62 107 GLU A CA 1
ATOM 813 C C . GLU A 1 107 ? 13.572 -1.244 5.114 1.00 95.62 107 GLU A C 1
ATOM 815 O O . GLU A 1 107 ? 12.952 -1.068 6.162 1.00 95.62 107 GLU A O 1
ATOM 820 N N . ILE A 1 108 ? 14.239 -0.229 4.548 1.00 96.12 108 ILE A N 1
ATOM 821 C CA . ILE A 1 108 ? 14.363 1.086 5.205 1.00 96.12 108 ILE A CA 1
ATOM 822 C C . ILE A 1 108 ? 13.026 1.835 5.313 1.00 96.12 108 ILE A C 1
ATOM 824 O O . ILE A 1 108 ? 12.882 2.740 6.132 1.00 96.12 108 ILE A O 1
ATOM 828 N N . VAL A 1 109 ? 12.031 1.448 4.509 1.00 97.44 109 VAL A N 1
ATOM 829 C CA . VAL A 1 109 ? 10.671 2.000 4.578 1.00 97.44 109 VAL A CA 1
ATOM 830 C C . VAL A 1 109 ? 9.934 1.570 5.852 1.00 97.44 109 VAL A C 1
ATOM 832 O O . VAL A 1 109 ? 9.055 2.293 6.313 1.00 97.44 109 VAL A O 1
ATOM 835 N N . ASN A 1 110 ? 10.312 0.448 6.471 1.00 97.56 110 ASN A N 1
ATOM 836 C CA . ASN A 1 110 ? 9.600 -0.117 7.619 1.00 97.56 110 ASN A CA 1
ATOM 837 C C . ASN A 1 110 ? 9.573 0.846 8.825 1.00 97.56 110 ASN A C 1
ATOM 839 O O . ASN A 1 110 ? 8.478 1.188 9.276 1.00 97.56 110 ASN A O 1
ATOM 843 N N . PRO A 1 111 ? 10.712 1.376 9.327 1.00 97.94 111 PRO A N 1
ATOM 844 C CA . PRO A 1 111 ? 10.678 2.365 10.407 1.00 97.94 111 PRO A CA 1
ATOM 845 C C . PRO A 1 111 ? 9.985 3.674 10.001 1.00 97.94 111 PRO A C 1
ATOM 847 O O . PRO A 1 111 ? 9.370 4.325 10.844 1.00 97.94 111 PRO A O 1
ATOM 850 N N . VAL A 1 112 ? 10.027 4.049 8.716 1.00 98.06 112 VAL A N 1
ATOM 851 C CA . VAL A 1 112 ? 9.316 5.233 8.209 1.00 98.06 112 VAL A CA 1
ATOM 852 C C . VAL A 1 112 ? 7.803 5.045 8.334 1.00 98.06 112 VAL A C 1
ATOM 854 O O . VAL A 1 112 ? 7.118 5.940 8.826 1.00 98.06 112 VAL A O 1
ATOM 857 N N . VAL A 1 113 ? 7.279 3.878 7.951 1.00 98.31 113 VAL A N 1
ATOM 858 C CA . VAL A 1 113 ? 5.855 3.538 8.098 1.00 98.31 113 VAL A CA 1
ATOM 859 C C . VAL A 1 113 ? 5.451 3.482 9.565 1.00 98.31 113 VAL A C 1
ATOM 861 O O . VAL A 1 113 ? 4.429 4.065 9.919 1.00 98.31 113 VAL A O 1
ATOM 864 N N . LEU A 1 114 ? 6.265 2.879 10.437 1.00 98.25 114 LEU A N 1
ATOM 865 C CA . LEU A 1 114 ? 5.998 2.876 11.880 1.00 98.25 114 LEU A CA 1
ATOM 866 C C . LEU A 1 114 ? 5.893 4.301 12.442 1.00 98.25 114 LEU A C 1
ATOM 868 O O . LEU A 1 114 ? 4.963 4.596 13.192 1.00 98.25 114 LEU A O 1
ATOM 872 N N . GLY A 1 115 ? 6.786 5.205 12.031 1.00 98.44 115 GLY A N 1
ATOM 873 C CA . GLY A 1 115 ? 6.718 6.620 12.400 1.00 98.44 115 GLY A CA 1
ATOM 874 C C . GLY A 1 115 ? 5.461 7.318 11.872 1.00 98.44 115 GLY A C 1
ATOM 875 O O . GLY A 1 115 ? 4.799 8.042 12.615 1.00 98.44 115 GLY A O 1
ATOM 876 N N . GLN A 1 116 ? 5.081 7.068 10.613 1.00 98.06 116 GLN A N 1
ATOM 877 C CA . GLN A 1 116 ? 3.853 7.619 10.023 1.00 98.06 116 GLN A CA 1
ATOM 878 C C . GLN A 1 116 ? 2.595 7.141 10.752 1.00 98.06 116 GLN A C 1
ATOM 880 O O . GLN A 1 116 ? 1.704 7.944 11.032 1.00 98.06 116 GLN A O 1
ATOM 885 N N . VAL A 1 117 ? 2.525 5.847 11.068 1.00 98.56 117 VAL A N 1
ATOM 886 C CA . VAL A 1 117 ? 1.428 5.253 11.835 1.00 98.56 117 VAL A CA 1
ATOM 887 C C . VAL A 1 117 ? 1.375 5.886 13.214 1.00 98.56 117 VAL A C 1
ATOM 889 O O . VAL A 1 117 ? 0.327 6.400 13.590 1.00 98.56 117 VAL A O 1
ATOM 892 N N . ARG A 1 118 ? 2.504 5.948 13.928 1.00 98.38 118 ARG A N 1
ATOM 893 C CA . ARG A 1 118 ? 2.566 6.546 15.263 1.00 98.38 118 ARG A CA 1
ATOM 894 C C . ARG A 1 118 ? 2.081 7.996 15.267 1.00 98.38 118 ARG A C 1
ATOM 896 O O . ARG A 1 118 ? 1.243 8.347 16.091 1.00 98.38 118 ARG A O 1
ATOM 903 N N . ALA A 1 119 ? 2.528 8.810 14.312 1.00 98.44 119 ALA A N 1
ATOM 904 C CA . ALA A 1 119 ? 2.093 10.199 14.192 1.00 98.44 119 ALA A CA 1
ATOM 905 C C . ALA A 1 119 ? 0.576 10.325 13.938 1.00 98.44 119 ALA A C 1
ATOM 907 O O . ALA A 1 119 ? -0.088 11.197 14.501 1.00 98.44 119 ALA A O 1
ATOM 908 N N . ARG A 1 120 ? -0.003 9.444 13.111 1.00 98.31 120 ARG A N 1
ATOM 909 C CA . ARG A 1 120 ? -1.454 9.410 12.848 1.00 98.31 120 ARG A CA 1
ATOM 910 C C . ARG A 1 120 ? -2.254 8.924 14.060 1.00 98.31 120 ARG A C 1
ATOM 912 O O . ARG A 1 120 ? -3.320 9.471 14.328 1.00 98.31 120 ARG A O 1
ATOM 919 N N . GLN A 1 121 ? -1.737 7.942 14.800 1.00 98.50 121 GLN A N 1
ATOM 920 C CA . GLN A 1 121 ? -2.326 7.480 16.060 1.00 98.50 121 GLN A CA 1
ATOM 921 C C . GLN A 1 121 ? -2.353 8.620 17.086 1.00 98.50 121 GLN A C 1
ATOM 923 O O . GLN A 1 121 ? -3.407 8.914 17.636 1.00 98.50 121 GLN A O 1
ATOM 928 N N . GLU A 1 122 ? -1.234 9.326 17.284 1.00 98.19 122 GLU A N 1
ATOM 929 C CA . GLU A 1 122 ? -1.157 10.468 18.208 1.00 98.19 122 GLU A CA 1
ATOM 930 C C . GLU A 1 122 ? -2.131 11.586 17.827 1.00 98.19 122 GLU A C 1
ATOM 932 O O . GLU A 1 122 ? -2.842 12.108 18.683 1.00 98.19 122 GLU A O 1
ATOM 937 N N . ARG A 1 123 ? -2.246 11.899 16.530 1.00 97.62 123 ARG A N 1
ATOM 938 C CA . ARG A 1 123 ? -3.206 12.894 16.031 1.00 97.62 123 ARG A CA 1
ATOM 939 C C . ARG A 1 123 ? -4.667 12.541 16.342 1.00 97.62 123 ARG A C 1
ATOM 941 O O . ARG A 1 123 ? -5.502 13.440 16.398 1.00 97.62 123 ARG A O 1
ATOM 948 N N . ARG A 1 124 ? -4.985 11.256 16.514 1.00 95.69 124 ARG A N 1
ATOM 949 C CA . ARG A 1 124 ? -6.339 10.754 16.797 1.00 95.69 124 ARG A CA 1
ATOM 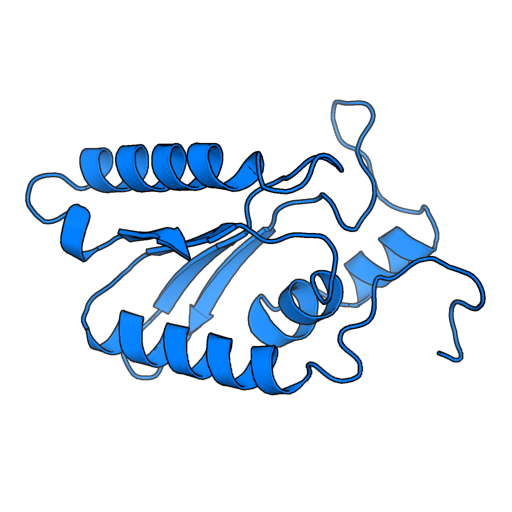950 C C . ARG A 1 124 ? -6.659 10.646 18.291 1.00 95.69 124 ARG A C 1
ATOM 952 O O . ARG A 1 124 ? -7.812 10.396 18.624 1.00 95.69 124 ARG A O 1
ATOM 959 N N . GLY A 1 125 ? -5.691 10.881 19.177 1.00 95.38 125 GLY A N 1
ATOM 960 C CA . GLY A 1 125 ? -5.907 10.878 20.625 1.00 95.38 125 GLY A CA 1
ATOM 961 C C . GLY A 1 125 ? -6.011 9.476 21.231 1.00 95.38 125 GLY A C 1
ATOM 962 O O . GLY A 1 125 ? -5.347 8.546 20.775 1.00 95.38 125 GLY A O 1
ATOM 963 N N . GLU A 1 126 ? -6.820 9.344 22.285 1.00 91.75 126 GLU A N 1
ATOM 964 C CA . GLU A 1 126 ? -6.873 8.179 23.188 1.00 91.75 126 GLU A CA 1
ATOM 965 C C . GLU A 1 126 ? -7.098 6.841 22.456 1.00 91.75 126 GLU A C 1
ATOM 967 O O . GLU A 1 126 ? -6.371 5.879 22.702 1.00 91.75 126 GLU A O 1
ATOM 972 N N . ASP A 1 127 ? -7.986 6.812 21.458 1.00 93.88 127 ASP A N 1
ATOM 973 C CA . ASP A 1 127 ? -8.298 5.604 20.675 1.00 93.88 127 ASP A CA 1
ATOM 974 C C . ASP A 1 127 ? -7.427 5.423 19.423 1.00 93.88 127 ASP A C 1
ATOM 976 O O . ASP A 1 127 ? -7.607 4.475 18.654 1.00 93.88 127 ASP A O 1
ATOM 980 N N . GLY A 1 128 ? -6.467 6.318 19.174 1.00 96.19 128 GLY A N 1
ATOM 981 C CA . GLY A 1 128 ? -5.736 6.377 17.910 1.00 96.19 128 GLY A CA 1
ATOM 982 C C . GLY A 1 128 ? -5.047 5.068 17.520 1.00 96.19 128 GLY A C 1
ATOM 983 O O . GLY A 1 128 ? -5.052 4.705 16.342 1.00 96.19 128 GLY A O 1
ATOM 984 N N . GLN A 1 129 ? -4.525 4.318 18.498 1.00 96.38 129 GLN A N 1
ATOM 985 C CA . GLN A 1 129 ? -3.859 3.028 18.270 1.00 96.38 129 GLN A CA 1
ATOM 986 C C . GLN A 1 129 ? -4.792 1.957 17.690 1.00 96.38 129 GLN A C 1
ATOM 988 O O . GLN A 1 129 ? -4.343 1.132 16.899 1.00 96.38 129 GLN A O 1
ATOM 993 N N . ALA A 1 130 ? -6.085 1.995 18.023 1.00 97.25 130 ALA A N 1
ATOM 994 C CA . ALA A 1 130 ? -7.087 1.090 17.460 1.00 97.25 130 ALA A CA 1
ATOM 995 C C . ALA A 1 130 ? -7.571 1.534 16.066 1.00 97.25 130 ALA A C 1
ATOM 997 O O . ALA A 1 130 ? -8.207 0.763 15.350 1.00 97.25 130 ALA A O 1
ATOM 998 N N . LYS A 1 131 ? -7.289 2.783 15.670 1.00 98.06 131 LYS A N 1
ATOM 999 C CA . LYS A 1 131 ? -7.802 3.393 14.433 1.00 98.06 131 LYS A CA 1
ATOM 1000 C C . LYS A 1 131 ? -6.830 3.368 13.266 1.00 98.06 131 LYS A C 1
ATOM 1002 O O . LYS A 1 131 ? -7.281 3.488 12.127 1.00 98.06 131 LYS A O 1
ATOM 1007 N N . VAL A 1 132 ? -5.531 3.231 13.523 1.00 98.31 132 VAL A N 1
ATOM 1008 C CA . VAL A 1 132 ? -4.491 3.305 12.490 1.00 98.31 132 VAL A CA 1
ATOM 1009 C C . VAL A 1 132 ? -3.529 2.141 12.630 1.00 98.31 132 VAL A C 1
ATOM 1011 O O . VAL A 1 132 ? -2.912 1.967 13.682 1.00 98.31 132 VAL A O 1
ATOM 1014 N N . VAL A 1 133 ? -3.348 1.397 11.542 1.00 98.12 133 VAL A N 1
ATOM 1015 C CA . VAL A 1 133 ? -2.432 0.253 11.487 1.00 98.12 133 VAL A CA 1
ATOM 1016 C C . VAL A 1 133 ? -1.399 0.417 10.374 1.00 98.12 133 VAL A C 1
ATOM 1018 O O . VAL A 1 133 ? -1.684 0.988 9.320 1.00 98.12 133 VAL A O 1
ATOM 1021 N N . GLY A 1 134 ? -0.192 -0.087 10.623 1.00 97.06 134 GLY A N 1
ATOM 1022 C CA . GLY A 1 134 ? 0.850 -0.256 9.611 1.00 97.06 134 GLY A CA 1
ATOM 1023 C C . GLY A 1 134 ? 0.870 -1.691 9.105 1.00 97.06 134 GLY A C 1
ATOM 1024 O O . GLY A 1 134 ? 0.713 -2.609 9.911 1.00 97.06 134 GLY A O 1
ATOM 1025 N N . VAL A 1 135 ? 1.058 -1.870 7.799 1.00 92.44 135 VAL A N 1
ATOM 1026 C CA . VAL A 1 135 ? 1.170 -3.170 7.119 1.00 92.44 135 VAL A CA 1
ATOM 1027 C C . VAL A 1 135 ? 2.402 -3.187 6.230 1.00 92.44 135 VAL A C 1
ATOM 1029 O O . VAL A 1 135 ? 2.653 -2.161 5.557 1.00 92.44 135 VAL A O 1
#

Organism: Salmonella typhimurium (NCBI:txid90371)

InterPro domains:
  IPR011603 2-oxoglutarate dehydrogenase E1 component [PTHR23152] (2-135)
  IPR029061 Thiamin diphosphate-binding fold [SSF52518] (1-125)

Foldseek 3Di:
DPPQPPDDQQECVVVVVVLVVVVVVQQVLLLLVAAEEEEEDARHCQVVCCCRPQVNPVVQVVCLSVVNDDDDPDPDDRPSQDKDWHWDQYPSGTHIYIYHGDDNDPPPCVVVQVVVLVVQLVVVPPCSNSHYYYD

Radius of gyration: 15.74 Å; Cα contacts (8 Å, |Δi|>4): 184; chains: 1; bounding box: 36×37×48 Å

Sequence (135 aa):
HTRYVGQKRFSLEGGESAIPALDTLTKRLRAQGVEEMVIGMAHRGRLNVLVNLLNKDPAQLFAEFEGKQTIGSGSGDVKYHMGYSSNLETPAGSLHVALAYNPSHLEIVNPVVLGQVRARQERRGEDGQAKVVGV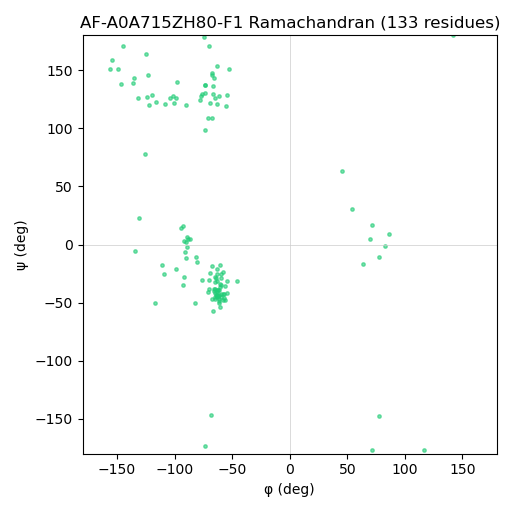

Mean predicted aligned error: 4.05 Å

Nearest PDB structures (foldseek):
  6km9-assembly1_A  TM=9.742E-01  e=3.387E-13  Vibrio vulnificus CMCP6
  2jgd-assembly1_A  TM=9.616E-01  e=1.790E-12  Escherichia coli K-12
  6vef-assembly1_B  TM=9.728E-01  e=7.247E-12  Escherichia coli K-12
  2y0p-assembly2_D  TM=9.162E-01  e=8.515E-11  Mycolicibacterium smegmatis MC2 155
  3zhu-assembly2_B  TM=9.239E-01  e=1.357E-10  Mycolicibacterium smegmatis

Secondary structure (DSSP, 8-state):
--SSTT-----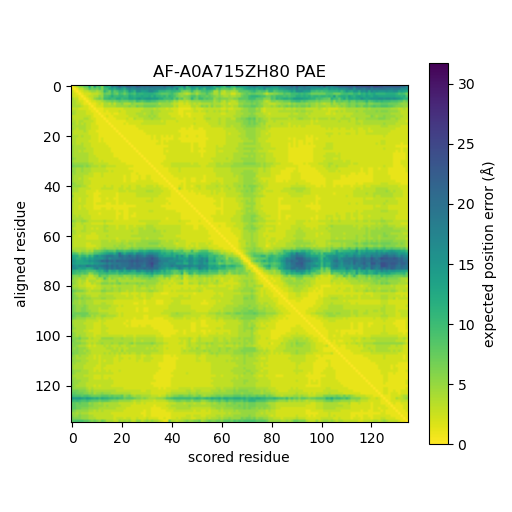-TT-TTHHHHHHHHHHHHHHTT--EEEE---STTHHHHHHHTS---HHHHHHHHTT-----SS----TTT--EEEEEEETTEEEEEEEPP--SSTTTHHHHHHHHHHHHHHHH-TTHHHHEEE-

Solvent-accessible surface area (backbone atoms only — not comparable to full-atom values): 7826 Å² total; per-residue (Å²): 124,83,89,64,68,92,61,90,64,48,68,37,82,97,50,65,65,54,56,62,50,50,55,50,47,54,46,51,42,27,64,69,60,26,44,36,40,38,35,50,74,67,51,67,26,39,64,52,46,39,41,78,68,53,64,43,58,63,67,60,54,52,31,55,74,70,70,67,60,84,64,67,98,68,92,70,76,60,80,75,29,62,48,51,72,37,73,44,83,37,100,67,42,68,27,39,38,35,39,54,60,38,72,90,61,75,76,63,38,51,66,53,38,51,51,52,32,50,55,52,14,60,75,57,46,94,62,9,72,65,26,36,45,66,81